Protein AF-A0A0H3J126-F1 (afdb_monomer_lite)

Organism: NCBI:txid1262449

Radius of gyration: 30.72 Å; chains: 1; bounding box: 81×47×67 Å

InterPro domains:
  IPR012902 Prokaryotic N-terminal methylation site [PF07963] (6-28)
  IPR012902 Prokaryotic N-terminal methylation site [TIGR02532] (7-28)
  IPR045584 Pilin-like [SSF54523] (10-115)

Secondary structure (DSSP, 8-state):
--------PPPHHHHHHHHHHHHHHHHHHHHHHHHHHHHHHHHHHHHHHHHHHHHHHHHHHH-TT---S-TTEEEEEEEEEEE-TTSTT-EEEEEEEEEEETTTTEEEEEEEE-S----

Structure (mmCIF, N/CA/C/O backbone):
data_AF-A0A0H3J126-F1
#
_entry.id   AF-A0A0H3J126-F1
#
loop_
_atom_site.group_PDB
_atom_site.id
_atom_site.type_symbol
_atom_site.label_atom_id
_atom_site.label_alt_id
_atom_site.label_comp_id
_atom_site.label_asym_id
_atom_site.label_entity_id
_atom_site.label_seq_id
_atom_site.pdbx_PDB_ins_code
_atom_site.Cartn_x
_atom_site.Cartn_y
_atom_site.Cartn_z
_atom_site.occupancy
_atom_site.B_iso_or_equiv
_atom_site.auth_seq_id
_atom_site.auth_comp_id
_atom_site.auth_asym_id
_atom_site.auth_atom_id
_atom_site.pdbx_PDB_model_num
ATOM 1 N N . MET A 1 1 ? -51.054 -33.118 32.750 1.00 44.25 1 MET A N 1
ATOM 2 C CA . MET A 1 1 ? -49.961 -32.748 33.675 1.00 44.25 1 MET A CA 1
ATOM 3 C C . MET A 1 1 ? -49.438 -31.394 33.207 1.00 44.25 1 MET A C 1
ATOM 5 O O . MET A 1 1 ? -48.702 -31.343 32.235 1.00 44.25 1 MET A O 1
ATOM 9 N N . ASN A 1 2 ? -49.947 -30.294 33.771 1.00 44.44 2 ASN A N 1
ATOM 10 C CA . ASN A 1 2 ? -49.657 -28.941 33.279 1.00 44.44 2 ASN A CA 1
ATOM 11 C C . ASN A 1 2 ? -48.463 -28.356 34.038 1.00 44.44 2 ASN A C 1
ATOM 13 O O . ASN A 1 2 ? -48.594 -27.983 35.203 1.00 44.44 2 ASN A O 1
ATOM 17 N N . PHE A 1 3 ? -47.310 -28.275 33.371 1.00 58.66 3 PHE A N 1
ATOM 18 C CA . PHE A 1 3 ? -46.144 -27.533 33.846 1.00 58.66 3 PHE A CA 1
ATOM 19 C C . PHE A 1 3 ? -46.444 -26.030 33.765 1.00 58.66 3 PHE A C 1
ATOM 21 O O . PHE A 1 3 ? -46.313 -25.409 32.712 1.00 58.66 3 PHE A O 1
ATOM 28 N N . HIS A 1 4 ? -46.860 -25.435 34.882 1.00 53.72 4 HIS A N 1
ATOM 29 C CA . HIS A 1 4 ? -46.861 -23.983 35.022 1.00 53.72 4 HIS A CA 1
ATOM 30 C C . HIS A 1 4 ? -45.413 -23.520 35.207 1.00 53.72 4 HIS A C 1
ATOM 32 O O . HIS A 1 4 ? -44.869 -23.530 36.308 1.00 53.72 4 HIS A O 1
ATOM 38 N N . LEU A 1 5 ? -44.769 -23.145 34.103 1.00 59.75 5 LEU A N 1
ATOM 39 C CA . LEU A 1 5 ? -43.510 -22.412 34.134 1.00 59.75 5 LEU A CA 1
ATOM 40 C C . LEU A 1 5 ? -43.793 -21.035 34.748 1.00 59.75 5 LEU A C 1
ATOM 42 O O . LEU A 1 5 ? -44.475 -20.210 34.140 1.00 59.75 5 LEU A O 1
ATOM 46 N N . ASN A 1 6 ? -43.300 -20.801 35.965 1.00 58.38 6 ASN A N 1
ATOM 47 C CA . ASN A 1 6 ? -43.328 -19.497 36.624 1.00 58.38 6 ASN A CA 1
ATOM 48 C C . ASN A 1 6 ? -42.662 -18.449 35.721 1.00 58.38 6 ASN A C 1
ATOM 50 O O . ASN A 1 6 ? -41.437 -18.343 35.681 1.00 58.38 6 ASN A O 1
ATOM 54 N N . LYS A 1 7 ? -43.461 -17.650 35.008 1.00 63.72 7 LYS A N 1
ATOM 55 C CA . LYS A 1 7 ? -42.976 -16.484 34.264 1.00 63.72 7 LYS A CA 1
ATOM 56 C C . LYS A 1 7 ? -42.719 -15.339 35.246 1.00 63.72 7 LYS A C 1
ATOM 58 O O . LYS A 1 7 ? -43.510 -14.406 35.335 1.00 63.72 7 LYS A O 1
ATOM 63 N N . LYS A 1 8 ? -41.641 -15.426 36.029 1.00 72.94 8 LYS A N 1
ATOM 64 C CA . LYS A 1 8 ? -41.135 -14.264 36.769 1.00 72.94 8 LYS A CA 1
ATOM 65 C C . LYS A 1 8 ? -40.520 -13.307 35.749 1.00 72.94 8 LYS A C 1
ATOM 67 O O . LYS A 1 8 ? -39.580 -13.675 35.052 1.00 72.94 8 LYS A O 1
ATOM 72 N N . GLY A 1 9 ? -41.119 -12.127 35.601 1.00 75.50 9 GLY A N 1
ATOM 73 C CA . GLY A 1 9 ? -40.537 -11.044 34.811 1.00 75.50 9 GLY A CA 1
ATOM 74 C C . GLY A 1 9 ? -39.230 -10.553 35.435 1.00 75.50 9 GLY A C 1
ATOM 75 O O .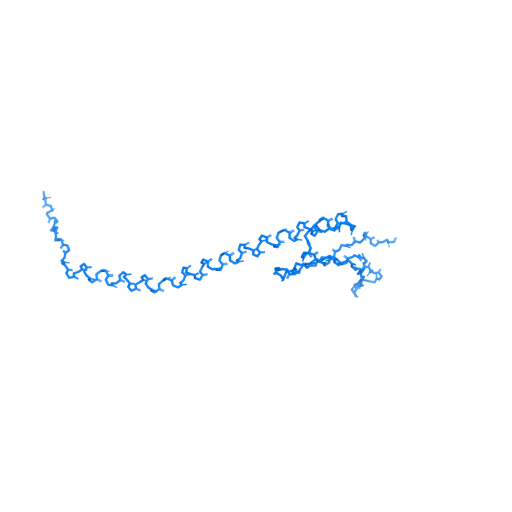 GLY A 1 9 ? -38.983 -10.789 36.618 1.00 75.50 9 GLY A O 1
ATOM 76 N N . PHE A 1 10 ? -38.407 -9.873 34.637 1.00 80.69 10 PHE A N 1
ATOM 77 C CA . PHE A 1 10 ? -37.189 -9.236 35.133 1.00 80.69 10 PHE A CA 1
ATOM 78 C C . PHE A 1 10 ? -37.525 -8.145 36.144 1.00 80.69 10 PHE A C 1
ATOM 80 O O . PHE A 1 10 ? -38.433 -7.336 35.936 1.00 80.69 10 PHE A O 1
ATOM 87 N N . THR A 1 11 ? -36.773 -8.114 37.236 1.00 91.69 11 THR A N 1
ATOM 88 C CA . THR A 1 11 ? -36.847 -7.019 38.196 1.00 91.69 11 THR A CA 1
ATOM 89 C C . THR A 1 11 ? -36.121 -5.792 37.643 1.00 91.69 11 THR A C 1
ATOM 91 O O . THR A 1 11 ? -35.160 -5.899 36.879 1.00 91.69 11 THR A O 1
ATOM 94 N N . LEU A 1 12 ? -36.556 -4.599 38.053 1.00 90.31 12 LEU A N 1
ATOM 95 C CA . LEU A 1 12 ? -35.953 -3.337 37.610 1.00 90.31 12 LEU A CA 1
ATOM 96 C C . LEU A 1 12 ? -34.446 -3.269 37.928 1.00 90.31 12 LEU A C 1
ATOM 98 O O . LEU A 1 12 ? -33.663 -2.746 37.139 1.00 90.31 12 LEU A O 1
ATOM 102 N N . VAL A 1 13 ? -34.029 -3.865 39.049 1.00 93.00 13 VAL A N 1
ATOM 103 C CA . VAL A 1 13 ? -32.620 -3.940 39.465 1.00 93.00 13 VAL A CA 1
ATOM 104 C C . VAL A 1 13 ? -3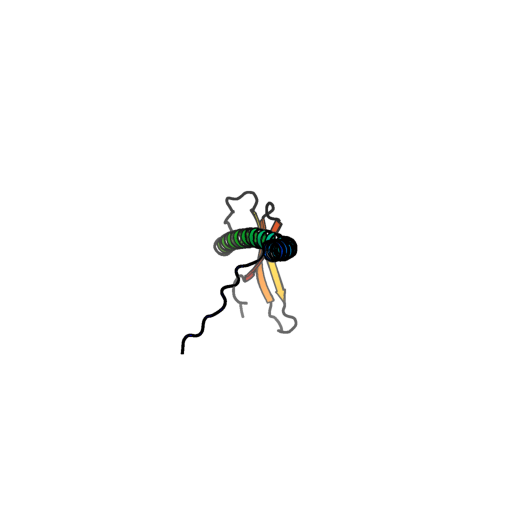1.797 -4.829 38.530 1.00 93.00 13 VAL A C 1
ATOM 106 O O . VAL A 1 13 ? -30.713 -4.425 38.112 1.00 93.00 13 VAL A O 1
ATOM 109 N N . GLU A 1 14 ? -32.304 -6.005 38.150 1.00 91.38 14 GLU A N 1
ATOM 110 C CA . GLU A 1 14 ? -31.620 -6.890 37.193 1.00 91.38 14 GLU A CA 1
ATOM 111 C C . GLU A 1 14 ? -31.453 -6.221 35.826 1.00 91.38 14 GLU A C 1
ATO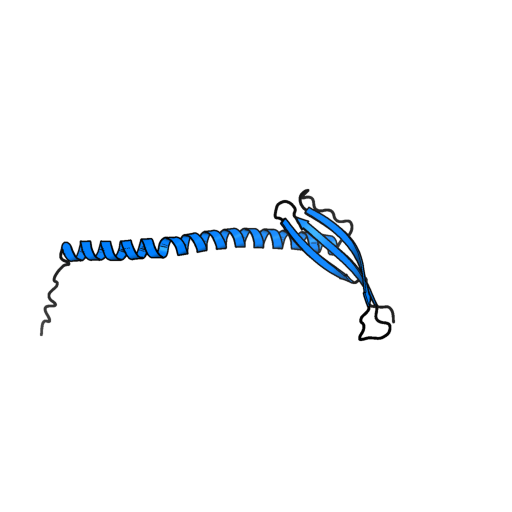M 113 O O . GLU A 1 14 ? -30.427 -6.390 35.171 1.00 91.38 14 GLU A O 1
ATOM 118 N N . GLN A 1 15 ? -32.432 -5.418 35.409 1.00 94.69 15 GLN A N 1
ATOM 119 C CA . GLN A 1 15 ? -32.384 -4.718 34.131 1.00 94.69 15 GLN A CA 1
ATOM 120 C C . GLN A 1 15 ? -31.318 -3.613 34.124 1.00 94.69 15 GLN A C 1
ATOM 122 O O . GLN A 1 15 ? -30.554 -3.499 33.165 1.00 94.69 15 GLN A O 1
ATOM 127 N N . ILE A 1 16 ? -31.199 -2.853 35.217 1.00 95.50 16 ILE A N 1
ATOM 128 C CA . ILE A 1 16 ? -30.129 -1.857 35.386 1.00 95.50 16 ILE A CA 1
ATOM 129 C C . ILE A 1 16 ? -28.758 -2.544 35.418 1.00 95.50 16 ILE A C 1
ATOM 131 O O . ILE A 1 16 ? -27.829 -2.088 34.748 1.00 95.50 16 ILE A O 1
ATOM 135 N N . ALA A 1 17 ? -28.635 -3.662 36.138 1.00 95.25 17 ALA A N 1
ATOM 136 C CA . ALA A 1 17 ? -27.396 -4.435 36.191 1.00 95.25 17 ALA A CA 1
ATOM 137 C C . ALA A 1 17 ? -26.993 -4.969 34.804 1.00 95.25 17 ALA A C 1
ATOM 139 O O . ALA A 1 17 ? -25.830 -4.860 34.417 1.00 95.25 17 ALA A O 1
ATOM 140 N N . ALA A 1 18 ? -27.946 -5.474 34.017 1.00 96.06 18 ALA A N 1
ATOM 141 C CA . ALA A 1 18 ? -27.694 -5.939 32.655 1.00 96.06 18 ALA A CA 1
ATOM 142 C C . ALA A 1 18 ? -27.208 -4.808 31.732 1.00 96.06 18 ALA A C 1
ATOM 144 O O . ALA A 1 18 ? -26.228 -4.989 31.009 1.00 96.06 18 ALA A O 1
ATOM 145 N N . ILE A 1 19 ? -27.835 -3.626 31.788 1.00 96.06 19 ILE A N 1
ATOM 146 C CA . ILE A 1 19 ? -27.416 -2.456 30.996 1.00 96.06 19 ILE A CA 1
ATOM 147 C C . ILE A 1 19 ? -25.995 -2.022 31.376 1.00 96.06 19 ILE A C 1
ATOM 149 O O . ILE A 1 19 ? -25.197 -1.711 30.492 1.00 96.06 19 ILE A O 1
ATOM 153 N N . ALA A 1 20 ? -25.659 -2.042 32.669 1.00 97.31 20 ALA A N 1
ATOM 154 C CA . ALA A 1 20 ? -24.323 -1.701 33.149 1.00 97.31 20 ALA A CA 1
ATOM 155 C C . ALA A 1 20 ? -23.251 -2.682 32.645 1.00 97.31 20 ALA A C 1
ATOM 157 O O . ALA A 1 20 ? -22.177 -2.264 32.223 1.00 97.31 20 ALA A O 1
ATOM 158 N N . ILE A 1 21 ? -23.539 -3.986 32.635 1.00 97.19 21 ILE A N 1
ATOM 159 C CA . ILE A 1 21 ? -22.595 -4.984 32.114 1.00 97.19 21 ILE A CA 1
ATOM 160 C C . ILE A 1 21 ? -22.408 -4.804 30.601 1.00 97.19 21 ILE A C 1
ATOM 162 O O . ILE A 1 21 ? -21.276 -4.796 30.118 1.00 97.19 21 ILE A O 1
ATOM 166 N N . ILE A 1 22 ? -23.496 -4.601 29.851 1.00 96.88 22 ILE A N 1
ATOM 167 C CA . ILE A 1 22 ? -23.434 -4.392 28.397 1.00 96.88 22 ILE A CA 1
ATOM 168 C C . ILE A 1 22 ? -22.632 -3.131 28.057 1.00 96.88 22 ILE A C 1
ATOM 170 O O . ILE A 1 22 ? -21.811 -3.163 27.141 1.00 96.88 22 ILE A O 1
ATOM 174 N N . SER A 1 23 ? -22.820 -2.032 28.791 1.00 97.25 23 SER A N 1
ATOM 175 C CA . SER A 1 23 ? -22.105 -0.782 28.516 1.00 97.25 23 SER A CA 1
ATOM 176 C C . SER A 1 23 ? -20.599 -0.912 28.750 1.00 97.25 23 SER A C 1
ATOM 178 O O . SER A 1 23 ? -19.818 -0.456 27.915 1.00 97.25 23 SER A O 1
ATOM 180 N N . ILE A 1 24 ? -20.179 -1.605 29.814 1.00 96.69 24 ILE A N 1
ATOM 181 C CA . ILE A 1 24 ? -18.761 -1.888 30.086 1.00 96.69 24 ILE A CA 1
ATOM 182 C C . ILE A 1 24 ? -18.145 -2.694 28.937 1.00 96.69 24 ILE A C 1
ATOM 184 O O . ILE A 1 24 ? -17.068 -2.351 28.447 1.00 96.69 24 ILE A O 1
ATOM 188 N N . VAL A 1 25 ? -18.847 -3.729 28.469 1.00 97.44 25 VAL A N 1
ATOM 189 C CA . VAL A 1 25 ? -18.400 -4.554 27.340 1.00 97.44 25 VAL A CA 1
ATOM 190 C C . VAL A 1 25 ? -18.265 -3.705 26.071 1.00 97.44 25 VAL A C 1
ATOM 192 O O . VAL A 1 25 ? -17.226 -3.746 25.415 1.00 97.44 25 VAL A O 1
ATOM 195 N N . LEU A 1 26 ? -19.256 -2.875 25.740 1.00 96.75 26 LEU A N 1
ATOM 196 C CA . LEU A 1 26 ? -19.209 -2.022 24.547 1.00 96.75 26 LEU A CA 1
ATOM 197 C C . LEU A 1 26 ? -18.030 -1.042 24.569 1.00 96.75 26 LEU A C 1
ATOM 199 O O . LEU A 1 26 ? -17.319 -0.905 23.569 1.00 96.75 26 LEU A O 1
ATOM 203 N N . VAL A 1 27 ? -17.781 -0.394 25.708 1.00 96.56 27 VAL A N 1
ATOM 204 C CA . VAL A 1 27 ? -16.650 0.534 25.854 1.00 96.56 27 VAL A CA 1
ATOM 205 C C . VAL A 1 27 ? -15.319 -0.206 25.702 1.00 96.56 27 VAL A C 1
ATOM 207 O O . VAL A 1 27 ? -14.421 0.298 25.028 1.00 96.56 27 VAL A O 1
ATOM 210 N N . ALA A 1 28 ? -15.208 -1.426 26.236 1.00 96.38 28 ALA A N 1
ATOM 211 C CA . ALA A 1 28 ? -13.998 -2.237 26.118 1.00 96.38 28 ALA A CA 1
ATOM 212 C C . ALA A 1 28 ? -13.677 -2.634 24.663 1.00 96.38 28 ALA A C 1
ATOM 214 O O . ALA A 1 28 ? -12.508 -2.653 24.279 1.00 96.38 28 ALA A O 1
ATOM 215 N N . PHE A 1 29 ? -14.692 -2.911 23.835 1.00 95.62 29 PHE A N 1
ATOM 216 C CA . PHE A 1 29 ? -14.492 -3.361 22.449 1.00 95.62 29 PHE A CA 1
ATOM 217 C C . PHE A 1 29 ? -14.469 -2.237 21.403 1.00 95.62 29 PHE A C 1
ATOM 219 O O . PHE A 1 29 ? -13.918 -2.426 20.319 1.00 95.62 29 PHE A O 1
ATOM 226 N N . THR A 1 30 ? -14.991 -1.048 21.710 1.00 95.88 30 THR A N 1
ATOM 227 C CA . THR A 1 30 ? -14.957 0.122 20.809 1.00 95.88 30 THR A CA 1
ATOM 228 C C . THR A 1 30 ? -13.582 0.400 20.167 1.00 95.88 30 THR A C 1
ATOM 230 O O . THR A 1 30 ? -13.527 0.531 18.939 1.00 95.88 30 THR A O 1
ATOM 233 N N . PRO A 1 31 ? -12.452 0.463 20.907 1.00 95.19 31 PRO A N 1
ATOM 234 C CA . PRO A 1 31 ? -11.154 0.777 20.300 1.00 95.19 31 PRO A CA 1
ATOM 235 C C . PRO A 1 31 ? -10.698 -0.265 19.266 1.00 95.19 31 PRO A C 1
ATOM 237 O O . PRO A 1 31 ? -10.012 0.087 18.303 1.00 95.19 31 PRO A O 1
ATOM 240 N N . MET A 1 32 ? -11.115 -1.527 19.412 1.00 94.44 32 MET A N 1
ATOM 241 C CA . MET A 1 32 ? -10.811 -2.590 18.451 1.00 94.44 32 MET A CA 1
ATOM 242 C C . MET A 1 32 ? -11.471 -2.318 17.094 1.00 94.44 32 MET A C 1
ATOM 244 O O . MET A 1 32 ? -10.805 -2.406 16.062 1.00 94.44 32 MET A O 1
ATOM 248 N N . PHE A 1 33 ? -12.744 -1.915 17.087 1.00 93.06 33 PHE A N 1
ATOM 249 C CA . PHE A 1 33 ? -13.465 -1.576 15.855 1.00 93.06 33 PHE A CA 1
ATOM 250 C C . PHE A 1 33 ? -12.894 -0.333 15.168 1.00 93.06 33 PHE A C 1
ATOM 252 O O . PHE A 1 33 ? -12.730 -0.325 13.948 1.00 93.06 33 PHE A O 1
ATOM 259 N N . VAL A 1 34 ? -12.522 0.694 15.940 1.00 93.56 34 VAL A N 1
ATOM 260 C CA . VAL A 1 34 ? -11.889 1.908 15.396 1.00 93.56 34 VAL A CA 1
ATOM 261 C C . VAL A 1 34 ? -10.545 1.578 14.741 1.00 93.56 34 VAL A C 1
ATOM 263 O O . VAL A 1 34 ? -10.276 2.019 13.622 1.00 93.56 34 VAL A O 1
ATOM 266 N N . SER A 1 35 ? -9.715 0.768 15.405 1.00 91.12 35 SER A N 1
ATOM 267 C CA . SER A 1 35 ? -8.433 0.310 14.857 1.00 91.12 35 SER A CA 1
ATOM 268 C C . SER A 1 35 ? -8.627 -0.494 13.570 1.00 91.12 35 SER A C 1
ATOM 270 O O . SER A 1 35 ? -7.972 -0.228 12.561 1.00 91.12 35 SER A O 1
ATOM 272 N N . TYR A 1 36 ? -9.586 -1.424 13.563 1.00 91.81 36 TYR A N 1
ATOM 273 C CA . TYR A 1 36 ? -9.910 -2.231 12.390 1.00 91.81 36 TYR A CA 1
ATOM 274 C C . TYR A 1 36 ? -10.346 -1.378 11.192 1.00 91.81 36 TYR A C 1
ATOM 276 O O . TYR A 1 36 ? -9.830 -1.562 10.086 1.00 91.81 36 TYR A O 1
ATOM 284 N N . TYR A 1 37 ? -11.245 -0.413 11.405 1.00 89.62 37 TYR A N 1
ATOM 285 C CA . TYR A 1 37 ? -11.719 0.473 10.342 1.00 89.62 37 TYR A CA 1
ATOM 286 C C . TYR A 1 37 ? -10.582 1.324 9.771 1.00 89.62 37 TYR A C 1
ATOM 288 O O . TYR A 1 37 ? -10.394 1.381 8.555 1.00 89.62 37 TYR A O 1
ATOM 296 N N . LYS A 1 38 ? -9.765 1.925 10.647 1.00 88.06 38 LYS A N 1
ATOM 297 C CA . LYS A 1 38 ? -8.611 2.733 10.240 1.00 88.06 38 LYS A CA 1
ATOM 298 C C . LYS A 1 38 ? -7.620 1.915 9.411 1.00 88.06 38 LYS A C 1
ATOM 300 O O . LYS A 1 38 ? -7.198 2.365 8.350 1.00 88.06 38 LYS A O 1
ATOM 305 N N . ASN A 1 39 ? -7.277 0.713 9.865 1.00 83.50 39 ASN A N 1
ATOM 306 C CA . ASN A 1 39 ? -6.321 -0.145 9.168 1.00 83.50 39 ASN A CA 1
ATOM 307 C C . ASN A 1 39 ? -6.867 -0.626 7.821 1.00 83.50 39 ASN A C 1
ATOM 309 O O . ASN A 1 39 ? -6.144 -0.606 6.831 1.00 83.50 39 ASN A O 1
ATOM 313 N N . THR A 1 40 ? -8.145 -1.000 7.758 1.00 83.44 40 THR A N 1
ATOM 314 C CA . THR A 1 40 ? -8.779 -1.449 6.511 1.00 83.44 40 THR A CA 1
ATOM 315 C C . THR A 1 40 ? -8.830 -0.328 5.480 1.00 83.44 40 THR A C 1
ATOM 317 O O . THR A 1 40 ? -8.464 -0.545 4.328 1.00 83.44 40 THR A O 1
ATOM 320 N N . HIS A 1 41 ? -9.209 0.884 5.891 1.00 84.44 41 HIS A N 1
ATOM 321 C CA . HIS A 1 41 ? -9.256 2.029 4.987 1.00 84.44 41 HIS A CA 1
ATOM 322 C C . HIS A 1 41 ? -7.862 2.391 4.450 1.00 84.44 41 HIS A C 1
ATOM 324 O O . HIS A 1 41 ? -7.681 2.517 3.243 1.00 84.44 41 HIS A O 1
ATOM 330 N N . LEU A 1 42 ? -6.853 2.461 5.327 1.00 78.44 42 LEU A N 1
ATOM 331 C CA . LEU A 1 42 ? -5.470 2.744 4.925 1.00 78.44 42 LEU A CA 1
ATOM 332 C C . LEU A 1 42 ? -4.894 1.662 3.999 1.00 78.44 42 LEU A C 1
ATOM 334 O O . LEU A 1 42 ? -4.186 1.978 3.041 1.00 78.44 42 LEU A O 1
ATOM 338 N N . ASN A 1 43 ? -5.199 0.391 4.262 1.00 79.19 43 ASN A N 1
ATOM 339 C CA . ASN A 1 43 ? -4.744 -0.722 3.432 1.00 79.19 43 ASN A CA 1
ATOM 340 C C . ASN A 1 43 ? -5.449 -0.753 2.073 1.00 79.19 43 ASN A C 1
ATOM 342 O O . ASN A 1 43 ? -4.808 -1.087 1.078 1.00 79.19 43 ASN A O 1
ATOM 346 N N . GLY A 1 44 ? -6.729 -0.375 2.018 1.00 83.00 44 GLY A N 1
ATOM 347 C CA . GLY A 1 44 ? -7.473 -0.225 0.768 1.00 83.00 44 GLY A CA 1
ATOM 348 C C . GLY A 1 44 ? -6.791 0.774 -0.161 1.00 83.00 44 GLY A C 1
ATOM 349 O O . GLY A 1 44 ? -6.398 0.406 -1.264 1.00 83.00 44 GLY A O 1
ATOM 350 N N . THR A 1 45 ? -6.532 1.991 0.325 1.00 83.75 45 THR A N 1
ATOM 351 C CA . THR A 1 45 ? -5.858 3.039 -0.459 1.00 83.75 45 THR A CA 1
ATOM 352 C C . THR A 1 45 ? -4.466 2.611 -0.922 1.00 83.75 45 THR A C 1
ATOM 354 O O . THR A 1 45 ? -4.128 2.765 -2.090 1.00 83.75 45 THR A O 1
ATOM 357 N N . ARG A 1 46 ? -3.660 1.996 -0.044 1.00 85.00 46 ARG A N 1
ATOM 358 C CA . ARG A 1 46 ? -2.333 1.477 -0.427 1.00 85.00 46 ARG A CA 1
ATOM 359 C C . ARG A 1 46 ? -2.412 0.413 -1.516 1.00 85.00 46 ARG A C 1
ATOM 361 O O . ARG A 1 46 ? -1.561 0.389 -2.401 1.00 85.00 46 ARG A O 1
ATOM 368 N N . THR A 1 47 ? -3.411 -0.460 -1.438 1.00 89.38 47 THR A N 1
ATOM 369 C CA . THR A 1 47 ? -3.615 -1.535 -2.410 1.00 89.38 47 THR A CA 1
ATOM 370 C C . THR A 1 47 ? -3.976 -0.953 -3.770 1.00 89.38 47 THR A C 1
ATOM 372 O O . THR A 1 47 ? -3.302 -1.276 -4.743 1.00 89.38 47 THR A O 1
ATOM 375 N N . THR A 1 48 ? -4.950 -0.040 -3.828 1.00 89.38 48 THR A N 1
ATOM 376 C CA . THR A 1 48 ? -5.348 0.648 -5.065 1.00 89.38 48 THR A CA 1
ATOM 377 C C . THR A 1 48 ? -4.170 1.377 -5.703 1.00 89.38 48 THR A C 1
ATOM 379 O O . THR A 1 48 ? -3.834 1.091 -6.847 1.00 89.38 48 THR A O 1
ATOM 382 N N . ASN A 1 49 ? -3.452 2.202 -4.937 1.00 88.44 49 ASN A N 1
ATOM 383 C CA . ASN A 1 49 ? -2.311 2.957 -5.461 1.00 88.44 49 ASN A CA 1
ATOM 384 C C . ASN A 1 49 ? -1.188 2.031 -5.960 1.00 88.44 49 ASN A C 1
ATOM 386 O O . ASN A 1 49 ? -0.529 2.317 -6.952 1.00 88.44 49 ASN A O 1
ATOM 390 N N . THR A 1 50 ? -0.972 0.888 -5.296 1.00 90.44 50 THR A N 1
ATOM 391 C CA . THR A 1 50 ? 0.011 -0.109 -5.752 1.00 90.44 50 THR A CA 1
ATOM 392 C C . THR A 1 50 ? -0.431 -0.790 -7.048 1.00 90.44 50 THR A C 1
ATOM 394 O O . THR A 1 50 ? 0.415 -1.099 -7.884 1.00 90.44 50 THR A O 1
ATOM 397 N N . PHE A 1 51 ? -1.730 -1.051 -7.224 1.00 92.31 51 PHE A N 1
ATOM 398 C CA . PHE A 1 51 ? -2.268 -1.621 -8.460 1.00 92.31 51 PHE A CA 1
ATOM 399 C C . PHE A 1 51 ? -2.167 -0.644 -9.629 1.00 92.31 51 PHE A C 1
ATOM 401 O O . PHE A 1 51 ? -1.678 -1.034 -10.683 1.00 92.31 51 PHE A O 1
ATOM 408 N N . GLU A 1 52 ? -2.539 0.617 -9.424 1.00 90.94 52 GLU A N 1
ATOM 409 C CA . GLU A 1 52 ? -2.394 1.668 -10.437 1.00 90.94 52 GLU A CA 1
ATOM 410 C C . GLU A 1 52 ? -0.923 1.836 -10.840 1.00 90.94 52 GLU A C 1
ATOM 412 O O . GLU A 1 52 ? -0.588 1.814 -12.021 1.00 90.94 52 GLU A O 1
ATOM 417 N N . LEU A 1 53 ? -0.006 1.881 -9.867 1.00 91.94 53 LEU A N 1
ATOM 418 C CA . LEU A 1 53 ? 1.425 2.004 -10.150 1.00 91.94 53 LEU A CA 1
ATOM 419 C C . LEU A 1 53 ? 1.997 0.782 -10.889 1.00 91.94 53 LEU A C 1
ATOM 421 O O . LEU A 1 53 ? 2.940 0.913 -11.670 1.00 91.94 53 LEU A O 1
ATOM 425 N N . LYS A 1 54 ? 1.438 -0.411 -10.655 1.00 92.12 54 LYS A N 1
ATOM 426 C CA . LYS A 1 54 ? 1.775 -1.619 -11.420 1.00 92.12 54 LYS A CA 1
ATOM 427 C C . LYS A 1 54 ? 1.266 -1.552 -12.852 1.00 92.12 54 LYS A C 1
ATOM 429 O O . LYS A 1 54 ? 2.002 -1.932 -13.751 1.00 92.12 54 LYS A O 1
ATOM 434 N N . GLU A 1 55 ? 0.055 -1.057 -13.070 1.00 92.81 55 GLU A N 1
ATOM 435 C CA . GLU A 1 55 ? -0.470 -0.870 -14.422 1.00 92.81 55 GLU A CA 1
ATOM 436 C C . GLU A 1 55 ? 0.416 0.098 -15.222 1.00 92.81 55 GLU A C 1
ATOM 438 O O . GLU A 1 55 ? 0.781 -0.177 -16.365 1.00 92.81 55 GLU A O 1
ATOM 443 N N . GLU A 1 56 ? 0.847 1.193 -14.593 1.00 92.19 56 GLU A N 1
ATOM 444 C CA . GLU A 1 56 ? 1.810 2.125 -15.185 1.00 92.19 56 GLU A CA 1
ATOM 445 C C . GLU A 1 56 ? 3.166 1.457 -15.459 1.00 92.19 56 GLU A C 1
ATOM 447 O O . GLU A 1 56 ? 3.768 1.682 -16.509 1.00 92.19 56 GLU A O 1
ATOM 452 N N . MET A 1 57 ? 3.629 0.579 -14.565 1.00 92.44 57 MET A N 1
ATOM 453 C CA . MET A 1 57 ? 4.830 -0.233 -14.790 1.00 92.44 57 MET A CA 1
ATOM 454 C C . MET A 1 57 ? 4.696 -1.127 -16.016 1.00 92.44 57 MET A C 1
ATOM 456 O O . MET A 1 57 ? 5.601 -1.149 -16.849 1.00 92.44 57 MET A O 1
ATOM 460 N N . ASP A 1 58 ? 3.575 -1.820 -16.167 1.00 92.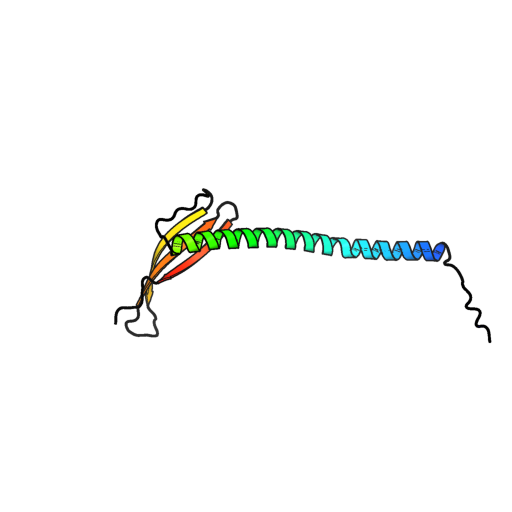44 58 ASP A N 1
ATOM 461 C CA . ASP A 1 58 ? 3.350 -2.713 -17.300 1.00 92.44 58 ASP A CA 1
ATOM 462 C C . ASP A 1 58 ? 3.329 -1.940 -18.627 1.00 92.44 58 ASP A C 1
ATOM 464 O O . ASP A 1 58 ? 3.899 -2.406 -19.618 1.00 92.44 58 ASP A O 1
ATOM 468 N N . LYS A 1 59 ? 2.778 -0.718 -18.639 1.00 92.75 59 LYS A N 1
ATOM 469 C CA . LYS A 1 59 ? 2.842 0.189 -19.799 1.00 92.75 59 LYS A CA 1
ATOM 470 C C . LYS A 1 59 ? 4.284 0.573 -20.146 1.00 92.75 59 LYS A C 1
ATOM 472 O O . LYS A 1 59 ? 4.650 0.518 -21.318 1.00 92.75 59 LYS A O 1
ATOM 477 N N . VAL A 1 60 ? 5.121 0.893 -19.152 1.00 91.12 60 VAL A N 1
ATOM 478 C CA . VAL A 1 60 ? 6.552 1.207 -19.362 1.00 91.12 60 VAL A CA 1
ATOM 479 C C . VAL A 1 60 ? 7.341 -0.014 -19.849 1.00 91.12 60 VAL A C 1
ATOM 481 O O . VAL A 1 60 ? 8.230 0.120 -20.689 1.00 91.12 60 VAL A O 1
ATOM 484 N N . ILE A 1 61 ? 7.033 -1.214 -19.347 1.00 89.19 61 ILE A N 1
ATOM 485 C CA . ILE A 1 61 ? 7.673 -2.457 -19.806 1.00 89.19 61 ILE A CA 1
ATOM 486 C C . ILE A 1 61 ? 7.359 -2.698 -21.288 1.00 89.19 61 ILE A C 1
ATOM 488 O O . ILE A 1 61 ? 8.264 -3.024 -22.057 1.00 89.19 61 ILE A O 1
ATOM 492 N N . GLN A 1 62 ? 6.092 -2.538 -21.685 1.00 90.00 62 GLN A N 1
ATOM 493 C CA . GLN A 1 62 ? 5.643 -2.752 -23.065 1.00 90.00 62 GLN A CA 1
ATOM 494 C C . GLN A 1 62 ? 6.156 -1.670 -24.021 1.00 90.00 62 GLN A C 1
ATOM 496 O O . GLN A 1 62 ? 6.536 -1.978 -25.149 1.00 90.00 62 GLN A O 1
ATOM 501 N N . ASN A 1 63 ? 6.183 -0.413 -23.575 1.00 90.38 63 ASN A N 1
ATOM 502 C CA . ASN A 1 63 ? 6.672 0.723 -24.343 1.00 90.38 63 ASN A CA 1
ATOM 503 C C . ASN A 1 63 ? 7.632 1.575 -23.485 1.00 90.38 63 ASN A C 1
ATOM 505 O O . ASN A 1 63 ? 7.175 2.392 -22.688 1.00 90.38 63 ASN A O 1
ATOM 509 N N . PRO A 1 64 ? 8.959 1.447 -23.666 1.00 84.50 64 PRO A N 1
ATOM 510 C CA . PRO A 1 64 ? 9.956 2.178 -22.871 1.00 84.50 64 PRO A CA 1
ATOM 511 C C . PRO A 1 64 ? 9.886 3.710 -23.005 1.00 84.50 64 PRO A C 1
ATOM 513 O O . PRO A 1 64 ? 10.333 4.446 -22.118 1.00 84.50 64 PRO A O 1
ATOM 516 N N . ASP A 1 65 ? 9.308 4.198 -24.102 1.00 87.75 65 ASP A N 1
ATOM 517 C CA . ASP A 1 65 ? 9.110 5.626 -24.353 1.00 87.75 65 ASP A CA 1
ATOM 518 C C . ASP A 1 65 ? 7.812 6.158 -23.733 1.00 87.75 65 ASP A C 1
ATOM 520 O O . ASP A 1 65 ? 7.583 7.368 -23.725 1.00 87.75 65 ASP A O 1
ATOM 524 N N . TYR A 1 66 ? 6.982 5.283 -23.155 1.00 89.94 66 TYR A N 1
ATOM 525 C CA . TYR A 1 66 ? 5.785 5.677 -22.425 1.00 89.94 66 TYR A CA 1
ATOM 526 C C . TYR A 1 66 ? 6.128 6.623 -21.269 1.00 89.94 66 TYR A C 1
ATOM 528 O O . TYR A 1 66 ? 7.106 6.439 -20.532 1.00 89.94 66 TYR A O 1
ATOM 536 N N . ARG A 1 67 ? 5.303 7.656 -21.107 1.00 87.88 67 ARG A N 1
ATOM 537 C CA . ARG A 1 67 ? 5.369 8.603 -19.996 1.00 87.88 67 ARG A CA 1
ATOM 538 C C . ARG A 1 67 ? 3.988 8.657 -19.345 1.00 87.88 67 ARG A C 1
ATOM 540 O O . ARG A 1 67 ? 3.023 8.906 -20.067 1.00 87.88 67 ARG A O 1
ATOM 547 N N . PRO A 1 68 ? 3.886 8.427 -18.026 1.00 87.81 68 PRO A N 1
ATOM 548 C CA . PRO A 1 68 ? 2.621 8.543 -17.315 1.00 87.81 68 PRO A CA 1
ATOM 549 C C . PRO A 1 68 ? 2.039 9.949 -17.474 1.00 87.81 68 PRO A C 1
ATOM 551 O O . PRO A 1 68 ? 2.773 10.936 -17.410 1.00 87.81 68 PRO A O 1
ATOM 554 N N . GLU A 1 69 ? 0.719 10.053 -17.619 1.00 86.19 69 GLU A N 1
ATOM 555 C CA . GLU A 1 69 ? 0.026 11.352 -17.627 1.00 86.19 69 GLU A CA 1
ATOM 556 C C . GLU A 1 69 ? 0.061 12.032 -16.247 1.00 86.19 69 GLU A C 1
ATOM 558 O O . GLU A 1 69 ? -0.016 13.256 -16.132 1.00 86.19 69 GLU A O 1
ATOM 563 N N . ASN A 1 70 ? 0.198 11.240 -15.181 1.00 84.94 70 ASN A N 1
ATOM 564 C CA . ASN A 1 70 ? 0.250 11.732 -13.813 1.00 84.94 70 ASN A CA 1
ATOM 565 C C . ASN A 1 70 ? 1.641 12.293 -13.481 1.00 84.94 70 ASN A C 1
ATOM 567 O O . ASN A 1 70 ? 2.612 11.547 -13.354 1.00 84.94 70 ASN A O 1
ATOM 571 N N . SER A 1 71 ? 1.716 13.605 -13.238 1.00 84.06 71 SER A N 1
ATOM 572 C CA . SER A 1 71 ? 2.956 14.319 -12.896 1.00 84.06 71 SER A CA 1
ATOM 573 C C . SER A 1 71 ? 3.627 13.857 -11.598 1.00 84.06 71 SER A C 1
ATOM 575 O O . SER A 1 71 ? 4.782 14.198 -11.354 1.00 84.06 71 SER A O 1
ATOM 577 N N . ASN A 1 72 ? 2.913 13.118 -10.745 1.00 89.12 72 ASN A N 1
ATOM 578 C CA . ASN A 1 72 ? 3.452 12.586 -9.491 1.00 89.12 72 ASN A CA 1
ATOM 579 C C . ASN A 1 72 ? 4.188 11.253 -9.683 1.00 89.12 72 ASN A C 1
ATOM 581 O O . ASN A 1 72 ? 4.870 10.796 -8.766 1.00 89.12 72 ASN A O 1
ATOM 585 N N . ILE A 1 73 ? 4.065 10.636 -10.862 1.00 89.31 73 ILE A N 1
ATOM 586 C CA . ILE A 1 73 ? 4.715 9.372 -11.189 1.00 89.31 73 ILE A CA 1
ATOM 587 C C . ILE A 1 73 ? 6.005 9.665 -11.953 1.00 89.31 73 ILE A C 1
ATOM 589 O O . ILE A 1 73 ? 5.996 10.201 -13.059 1.00 89.31 73 ILE A O 1
ATOM 593 N N . ASN A 1 74 ? 7.133 9.284 -11.365 1.00 91.19 74 ASN A N 1
ATOM 594 C CA . ASN A 1 74 ? 8.447 9.380 -11.983 1.00 91.19 74 ASN A CA 1
ATOM 595 C C . ASN A 1 74 ? 8.913 7.995 -12.436 1.00 91.19 74 ASN A C 1
ATOM 597 O O . ASN A 1 74 ? 8.908 7.051 -11.647 1.00 91.19 74 ASN A O 1
ATOM 601 N N . VAL A 1 75 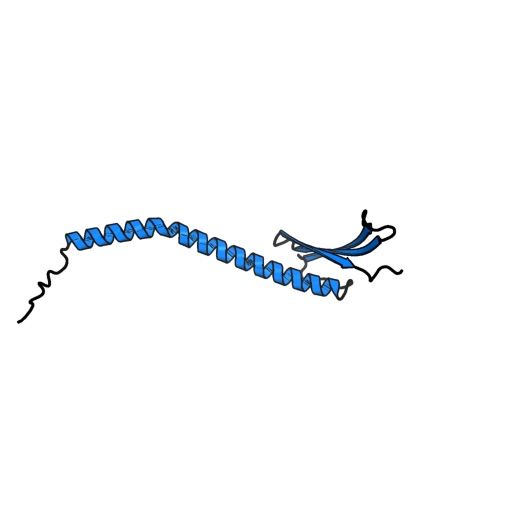? 9.342 7.891 -13.693 1.00 91.69 75 VAL A N 1
ATOM 602 C CA . VAL A 1 75 ? 9.853 6.661 -14.302 1.00 91.69 75 VAL A CA 1
ATOM 603 C C . VAL A 1 75 ? 11.348 6.818 -14.551 1.00 91.69 75 VAL A C 1
ATOM 605 O O . VAL A 1 75 ? 11.780 7.705 -15.284 1.00 91.69 75 VAL A O 1
ATOM 608 N N . ASN A 1 76 ? 12.141 5.917 -13.982 1.00 92.12 76 ASN A N 1
ATOM 609 C CA . ASN A 1 76 ? 13.574 5.820 -14.213 1.00 92.12 76 ASN A CA 1
ATOM 610 C C . ASN A 1 76 ? 13.910 4.451 -14.807 1.00 92.12 76 ASN A C 1
ATOM 612 O O . ASN A 1 76 ? 13.654 3.416 -14.189 1.00 92.12 76 ASN A O 1
ATOM 616 N N . ILE A 1 77 ? 14.500 4.457 -15.998 1.00 91.62 77 ILE A N 1
ATOM 617 C CA . ILE A 1 77 ? 14.962 3.260 -16.694 1.00 91.62 77 ILE A CA 1
ATOM 618 C C . ILE A 1 77 ? 16.481 3.336 -16.756 1.00 91.62 77 ILE A C 1
ATOM 620 O O . ILE A 1 77 ? 17.033 4.269 -17.338 1.00 91.62 77 ILE A O 1
ATOM 624 N N . SER A 1 78 ? 17.162 2.354 -16.172 1.00 91.62 78 SER A N 1
ATOM 625 C CA . SER A 1 78 ? 18.620 2.265 -16.216 1.00 91.62 78 SER A CA 1
ATOM 626 C C . SER A 1 78 ? 19.083 0.893 -16.705 1.00 91.62 78 SER A C 1
ATOM 628 O O . SER A 1 78 ? 18.435 -0.115 -16.416 1.00 91.62 78 SER A O 1
ATOM 630 N N . PRO A 1 79 ? 20.194 0.816 -17.459 1.00 89.44 79 PRO A N 1
ATOM 631 C CA . PRO A 1 79 ? 20.775 -0.466 -17.834 1.00 89.44 79 PRO A CA 1
ATOM 632 C C . PRO A 1 79 ? 21.240 -1.215 -16.579 1.00 89.44 79 PRO A C 1
ATOM 634 O O . PRO A 1 79 ? 21.789 -0.622 -15.648 1.00 89.44 79 PRO A O 1
ATOM 637 N N . TYR A 1 80 ? 21.020 -2.526 -16.554 1.00 87.81 80 TYR A N 1
ATOM 638 C CA . TYR A 1 80 ? 21.437 -3.408 -15.472 1.00 87.81 80 TYR A CA 1
ATOM 639 C C . TYR A 1 80 ? 22.073 -4.669 -16.051 1.00 87.81 80 TYR A C 1
ATOM 641 O O . TYR A 1 80 ? 21.517 -5.307 -16.940 1.00 87.81 80 TYR A O 1
ATOM 649 N N . SER A 1 81 ? 23.247 -5.029 -15.543 1.00 84.81 81 SER A N 1
ATOM 650 C CA . SER A 1 81 ? 23.962 -6.240 -15.934 1.00 84.81 81 SER A CA 1
ATOM 651 C C . SER A 1 81 ? 24.611 -6.851 -14.705 1.00 84.81 81 SER A C 1
ATOM 653 O O . SER A 1 81 ? 25.136 -6.132 -13.851 1.00 84.81 81 SER A O 1
ATOM 655 N N . THR A 1 82 ? 24.545 -8.172 -14.593 1.00 82.62 82 THR A N 1
ATOM 656 C CA . THR A 1 82 ? 25.203 -8.913 -13.518 1.00 82.62 82 THR A CA 1
ATOM 657 C C . THR A 1 82 ? 25.654 -10.287 -14.009 1.00 82.62 82 THR A C 1
ATOM 659 O O . THR A 1 82 ? 25.184 -10.799 -15.030 1.00 82.62 82 THR A O 1
ATOM 662 N N . THR A 1 83 ? 26.609 -10.870 -13.292 1.00 80.44 83 THR A N 1
ATOM 663 C CA . THR A 1 83 ? 27.201 -12.176 -13.583 1.00 80.44 83 THR A CA 1
ATOM 664 C C . THR A 1 83 ? 26.834 -13.165 -12.484 1.00 80.44 83 THR A C 1
ATOM 666 O O . THR A 1 83 ? 26.806 -12.824 -11.300 1.00 80.44 83 THR A O 1
ATOM 669 N N . PHE A 1 84 ? 26.549 -14.414 -12.858 1.00 77.19 84 PHE A N 1
ATOM 670 C CA . PHE A 1 84 ? 26.392 -15.479 -11.871 1.00 77.19 84 PHE A CA 1
ATOM 671 C C . PHE A 1 84 ? 27.762 -16.052 -11.522 1.00 77.19 84 PHE A C 1
ATOM 673 O O . PHE A 1 84 ? 28.453 -16.600 -12.374 1.00 77.19 84 PHE A O 1
ATOM 680 N N . SER A 1 85 ? 28.143 -15.987 -10.249 1.00 77.69 85 SER A N 1
ATOM 681 C CA . SER A 1 85 ? 29.402 -16.568 -9.766 1.00 77.69 85 SER A CA 1
ATOM 682 C C . SER A 1 85 ? 29.454 -18.097 -9.887 1.00 77.69 85 SER A C 1
ATOM 684 O O . SER A 1 85 ? 30.538 -18.673 -9.876 1.00 77.69 85 SER A O 1
ATOM 686 N N . SER A 1 86 ? 28.300 -18.761 -10.012 1.00 80.94 86 SER A N 1
ATOM 687 C CA . SER A 1 86 ? 28.179 -20.224 -10.069 1.00 80.94 86 SER A CA 1
ATOM 688 C C . SER A 1 86 ? 28.127 -20.811 -11.484 1.00 80.94 86 SER A C 1
ATOM 690 O O . SER A 1 86 ? 28.157 -22.032 -11.615 1.00 80.94 86 SER A O 1
ATOM 692 N N . ILE A 1 87 ? 28.040 -19.985 -12.534 1.00 77.69 87 ILE A N 1
ATOM 693 C CA . ILE A 1 87 ? 27.978 -20.440 -13.930 1.00 77.69 87 ILE A CA 1
ATOM 694 C C . ILE A 1 87 ? 29.037 -19.664 -14.738 1.00 77.69 87 ILE A C 1
ATOM 696 O O . ILE A 1 87 ? 28.917 -18.448 -14.908 1.00 77.69 87 ILE A O 1
ATOM 700 N N . PRO A 1 88 ? 30.099 -20.333 -15.227 1.00 74.12 88 PRO A N 1
ATOM 701 C CA . PRO A 1 88 ? 31.128 -19.692 -16.038 1.00 74.12 88 PRO A CA 1
ATOM 702 C C . PRO A 1 88 ? 30.526 -19.057 -17.296 1.00 74.12 88 PRO A C 1
ATOM 704 O O . PRO A 1 88 ? 29.720 -19.685 -17.976 1.00 74.12 88 PRO A O 1
ATOM 707 N N . ASN A 1 89 ? 30.939 -17.826 -17.611 1.00 71.81 89 ASN A N 1
ATOM 708 C CA . ASN A 1 89 ? 30.525 -17.063 -18.798 1.00 71.81 89 ASN A CA 1
ATOM 709 C C . ASN A 1 89 ? 29.020 -16.762 -18.930 1.00 71.81 89 ASN A C 1
ATOM 711 O O . ASN A 1 89 ? 28.593 -16.316 -19.989 1.00 71.81 89 ASN A O 1
ATOM 715 N N . SER A 1 90 ? 28.214 -16.918 -17.875 1.00 73.38 90 SER A N 1
ATOM 716 C CA . SER A 1 90 ? 26.835 -16.421 -17.899 1.00 73.38 90 SER A CA 1
ATOM 717 C C . SER A 1 90 ? 26.763 -14.998 -17.345 1.00 73.38 90 SER A C 1
ATOM 719 O O . SER A 1 90 ? 26.862 -14.771 -16.130 1.00 73.38 90 SER A O 1
ATOM 721 N N . SER A 1 91 ? 26.568 -14.035 -18.234 1.00 78.56 91 SER A N 1
ATOM 722 C CA . SER A 1 91 ? 26.078 -12.704 -17.895 1.00 78.56 91 SER A CA 1
ATOM 723 C C . SER A 1 91 ? 24.637 -12.578 -18.369 1.00 78.56 91 SER A C 1
ATOM 725 O O . SER A 1 91 ? 24.239 -13.177 -19.369 1.00 78.56 91 SER A O 1
ATOM 727 N N . PHE A 1 92 ? 23.837 -11.810 -17.638 1.00 82.75 92 PHE A N 1
ATOM 728 C CA . PHE A 1 92 ? 22.555 -11.359 -18.155 1.00 82.75 92 PHE A CA 1
ATOM 729 C C . PHE A 1 92 ? 22.495 -9.842 -18.084 1.00 82.75 92 PHE A C 1
ATOM 731 O O . PHE A 1 92 ? 22.847 -9.230 -17.071 1.00 82.75 92 PHE A O 1
ATOM 738 N N . SER A 1 93 ? 22.063 -9.250 -19.190 1.00 87.56 93 SER A N 1
ATOM 739 C CA . SER A 1 93 ? 21.819 -7.825 -19.329 1.00 87.56 93 SER A CA 1
ATOM 740 C C . SER A 1 93 ? 20.332 -7.564 -19.483 1.00 87.56 93 SER A C 1
ATOM 742 O O . SER A 1 93 ? 19.552 -8.391 -19.963 1.00 87.56 93 SER A O 1
ATOM 744 N N . GLY A 1 94 ? 19.936 -6.392 -19.035 1.00 90.19 94 GLY A N 1
ATOM 745 C CA . GLY A 1 94 ? 18.579 -5.925 -19.147 1.00 90.19 94 GLY A CA 1
ATOM 746 C C . GLY A 1 94 ? 18.478 -4.487 -18.700 1.00 90.19 94 GLY A C 1
ATOM 747 O O . GLY A 1 94 ? 19.461 -3.748 -18.573 1.00 90.19 94 GLY A O 1
ATOM 748 N N . ARG A 1 95 ? 17.256 -4.110 -18.370 1.00 90.50 95 ARG A N 1
ATOM 749 C CA . ARG A 1 95 ? 16.914 -2.786 -17.879 1.00 90.50 95 ARG A CA 1
ATOM 750 C C . ARG A 1 95 ? 16.250 -2.921 -16.523 1.00 90.50 95 ARG A C 1
ATOM 752 O O . ARG A 1 95 ? 15.344 -3.729 -16.327 1.00 90.50 95 ARG A O 1
ATOM 759 N N . LYS A 1 96 ? 16.698 -2.116 -15.569 1.00 92.44 96 LYS A N 1
ATOM 760 C CA . LYS A 1 96 ? 15.990 -1.894 -14.317 1.00 92.44 96 LYS A CA 1
ATOM 761 C C . LYS A 1 96 ? 15.027 -0.738 -14.531 1.00 92.44 96 LYS A C 1
ATOM 763 O O . LYS A 1 96 ? 15.448 0.382 -14.809 1.00 92.44 96 LYS A O 1
ATOM 768 N N . ILE A 1 97 ? 13.743 -1.012 -14.369 1.00 92.31 97 ILE A N 1
ATOM 769 C CA . ILE A 1 97 ? 12.693 -0.001 -14.418 1.00 92.31 97 ILE A CA 1
ATOM 770 C C . ILE A 1 97 ? 12.284 0.283 -12.979 1.00 92.31 97 ILE A C 1
ATOM 772 O O . ILE A 1 97 ? 11.977 -0.632 -12.217 1.00 92.31 97 ILE A O 1
ATOM 776 N N . THR A 1 98 ? 12.340 1.548 -12.584 1.00 93.81 98 THR A N 1
ATOM 777 C CA . THR A 1 98 ? 11.924 2.031 -11.267 1.00 93.81 98 THR A CA 1
ATOM 778 C C . THR A 1 98 ? 10.858 3.089 -11.469 1.00 93.81 98 THR A C 1
ATOM 780 O O . THR A 1 98 ? 11.106 4.081 -12.146 1.00 93.81 98 THR A O 1
ATOM 783 N N . ILE A 1 99 ? 9.688 2.878 -10.879 1.00 93.50 99 ILE A N 1
ATOM 784 C CA . ILE A 1 99 ? 8.595 3.841 -10.890 1.00 93.50 99 ILE A CA 1
ATOM 785 C C . ILE A 1 99 ? 8.321 4.276 -9.459 1.00 93.50 99 ILE A C 1
ATOM 787 O O . ILE A 1 99 ? 8.165 3.439 -8.566 1.00 93.50 99 ILE A O 1
ATOM 791 N N . THR A 1 100 ? 8.268 5.586 -9.260 1.00 93.25 100 THR A N 1
ATOM 792 C CA . THR A 1 100 ? 8.042 6.218 -7.963 1.00 93.25 100 THR A CA 1
ATOM 793 C C . THR A 1 100 ? 6.831 7.128 -8.046 1.00 93.25 100 THR A C 1
ATOM 795 O O . THR A 1 100 ? 6.821 8.060 -8.843 1.00 93.25 100 THR A O 1
ATOM 798 N N . ASP A 1 101 ? 5.848 6.898 -7.186 1.00 92.69 101 ASP A N 1
ATOM 799 C CA . ASP A 1 101 ? 4.765 7.839 -6.914 1.00 92.69 101 ASP A CA 1
ATOM 800 C C . ASP A 1 101 ? 5.160 8.717 -5.718 1.00 92.69 101 ASP A C 1
ATOM 802 O O . ASP A 1 101 ? 5.265 8.239 -4.583 1.00 92.69 101 ASP A O 1
ATOM 806 N N . THR A 1 102 ? 5.409 10.002 -5.971 1.00 89.81 102 THR A N 1
ATOM 807 C CA . THR A 1 102 ? 5.846 10.965 -4.949 1.00 89.81 102 THR A CA 1
ATOM 808 C C . THR A 1 102 ? 4.726 11.387 -4.005 1.00 89.81 102 THR A C 1
ATOM 810 O O . THR A 1 102 ? 5.007 11.722 -2.854 1.00 89.81 102 THR A O 1
ATOM 813 N N . LEU A 1 103 ? 3.468 11.340 -4.452 1.00 88.62 103 LEU A N 1
ATOM 814 C CA . LEU A 1 103 ? 2.310 11.699 -3.638 1.00 88.62 103 LEU A CA 1
ATOM 815 C C . LEU A 1 103 ? 2.047 10.620 -2.586 1.00 88.62 103 LEU A C 1
ATOM 817 O O . LEU A 1 103 ? 1.818 10.923 -1.416 1.00 88.62 103 LEU A O 1
ATOM 821 N N . ASN A 1 104 ? 2.112 9.357 -3.005 1.00 86.94 104 ASN A N 1
ATOM 822 C CA . ASN A 1 104 ? 1.825 8.214 -2.142 1.00 86.94 104 ASN A CA 1
ATOM 823 C C . ASN A 1 104 ? 3.075 7.602 -1.490 1.00 86.94 104 ASN A C 1
ATOM 825 O O . ASN A 1 104 ? 2.945 6.721 -0.637 1.00 86.94 104 ASN A O 1
ATOM 829 N N . ASN A 1 105 ? 4.271 8.081 -1.854 1.00 88.94 105 ASN A N 1
ATOM 830 C CA . ASN A 1 105 ? 5.569 7.573 -1.404 1.00 88.94 105 ASN A CA 1
ATOM 831 C C . ASN A 1 105 ? 5.711 6.054 -1.622 1.00 88.94 105 ASN A C 1
ATOM 833 O O . ASN A 1 105 ? 6.114 5.305 -0.727 1.00 88.94 105 ASN A O 1
ATOM 837 N N . ILE A 1 106 ? 5.316 5.594 -2.811 1.00 89.88 106 ILE A N 1
ATOM 838 C CA . ILE A 1 106 ? 5.389 4.191 -3.229 1.00 89.88 106 ILE A CA 1
ATOM 839 C C . ILE A 1 106 ? 6.430 4.087 -4.338 1.00 89.88 106 ILE A C 1
ATOM 841 O O . ILE A 1 106 ? 6.366 4.818 -5.322 1.00 89.88 106 ILE A O 1
ATOM 845 N N . THR A 1 107 ? 7.356 3.140 -4.202 1.00 92.31 107 THR A N 1
ATOM 846 C CA . THR A 1 107 ? 8.369 2.853 -5.221 1.00 92.31 107 THR A CA 1
ATOM 847 C C . THR A 1 107 ? 8.296 1.385 -5.600 1.00 92.31 107 THR A C 1
ATOM 849 O O . THR A 1 107 ? 8.438 0.510 -4.744 1.00 92.31 107 THR A O 1
ATOM 852 N N . ILE A 1 108 ? 8.109 1.106 -6.886 1.00 93.19 108 ILE A N 1
ATOM 853 C CA . ILE A 1 108 ? 8.152 -0.243 -7.450 1.00 93.19 108 ILE A CA 1
ATOM 854 C C . ILE A 1 108 ? 9.340 -0.303 -8.397 1.00 93.19 108 ILE A C 1
ATOM 856 O O . ILE A 1 108 ? 9.549 0.590 -9.213 1.00 93.19 108 ILE A O 1
ATOM 860 N N . SER A 1 109 ? 10.132 -1.367 -8.295 1.00 93.19 109 SER A N 1
ATOM 861 C CA . SER A 1 109 ? 11.207 -1.617 -9.248 1.00 93.19 109 SER A CA 1
ATOM 862 C C . SER A 1 109 ? 11.143 -3.041 -9.758 1.00 93.19 109 SER A C 1
ATOM 864 O O . SER A 1 109 ? 10.850 -3.963 -8.997 1.00 93.19 109 SER A O 1
ATOM 866 N N . THR A 1 110 ? 11.416 -3.201 -11.043 1.00 93.19 110 THR A N 1
ATOM 867 C CA . THR A 1 110 ? 11.442 -4.489 -11.724 1.00 93.19 110 THR A CA 1
ATOM 868 C C . THR A 1 110 ? 12.634 -4.551 -12.669 1.00 93.19 110 THR A C 1
ATOM 870 O O . THR A 1 110 ? 13.182 -3.524 -13.080 1.00 93.19 110 THR A O 1
ATOM 873 N N . PHE A 1 111 ? 13.059 -5.768 -12.983 1.00 91.00 111 PHE A N 1
ATOM 874 C CA . PHE A 1 111 ? 14.108 -6.034 -13.952 1.00 91.00 111 PHE A CA 1
ATOM 875 C C . PHE A 1 111 ? 13.490 -6.676 -15.192 1.00 91.00 111 PHE A C 1
ATOM 877 O O . PHE A 1 111 ? 12.782 -7.677 -15.084 1.00 91.00 111 PHE A O 1
ATOM 884 N N . VAL A 1 112 ? 13.776 -6.098 -16.356 1.00 89.75 112 VAL A N 1
ATOM 885 C CA . VAL A 1 112 ? 13.350 -6.602 -17.660 1.00 89.75 112 VAL A CA 1
ATOM 886 C C . VAL A 1 112 ? 14.598 -7.070 -18.410 1.00 89.75 112 VAL A C 1
ATOM 888 O O . VAL A 1 112 ? 15.415 -6.223 -18.775 1.00 89.75 112 VAL A O 1
ATOM 891 N N . PRO A 1 113 ? 14.791 -8.383 -18.619 1.00 88.19 113 PRO A N 1
ATOM 892 C CA . PRO A 1 113 ? 15.897 -8.886 -19.429 1.00 88.19 113 PRO A CA 1
ATOM 893 C C . PRO A 1 113 ? 15.713 -8.472 -20.894 1.00 88.19 113 PRO A C 1
ATOM 895 O O . PRO A 1 113 ? 14.592 -8.478 -21.399 1.00 88.19 113 PRO A O 1
ATOM 898 N N . ASP A 1 114 ? 16.806 -8.146 -21.586 1.00 82.19 114 ASP A N 1
ATOM 899 C CA . ASP A 1 114 ? 16.744 -7.705 -22.991 1.00 82.19 114 ASP A CA 1
ATOM 900 C C . ASP A 1 114 ? 16.581 -8.876 -23.991 1.00 82.19 114 ASP A C 1
ATOM 902 O O . ASP A 1 114 ? 16.362 -8.658 -25.179 1.00 82.19 114 ASP A O 1
ATOM 906 N N . G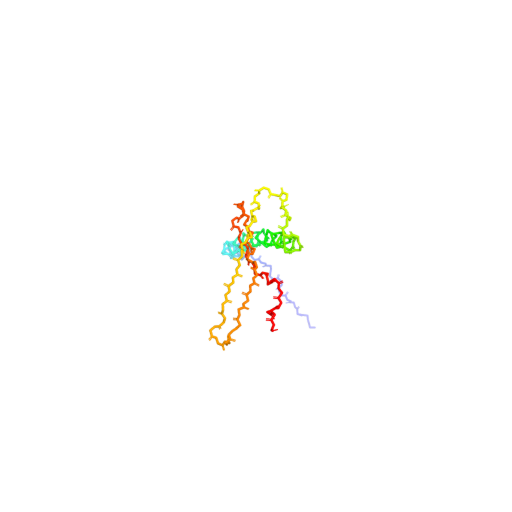LY A 1 115 ? 16.634 -10.124 -23.514 1.00 68.44 115 GLY A N 1
ATOM 907 C CA . GLY A 1 115 ? 16.614 -11.350 -24.319 1.00 68.44 115 GLY A CA 1
ATOM 908 C C . GLY A 1 115 ? 17.643 -12.356 -23.798 1.00 68.44 115 GLY A C 1
ATOM 909 O O . GLY A 1 115 ? 18.508 -11.993 -23.003 1.00 68.44 115 GLY A O 1
ATOM 910 N N . THR A 1 116 ? 17.515 -13.636 -24.165 1.00 53.22 116 THR A N 1
ATOM 911 C CA . THR A 1 116 ? 18.406 -14.713 -23.692 1.00 53.22 116 THR A CA 1
ATOM 912 C C . THR A 1 116 ? 19.868 -14.444 -24.049 1.00 53.22 116 THR A C 1
ATOM 914 O O . THR A 1 116 ? 20.110 -13.901 -25.126 1.00 53.22 116 THR A O 1
ATOM 917 N N . PRO A 1 117 ? 20.835 -14.859 -23.206 1.00 51.25 117 PRO A N 1
ATOM 918 C CA . PRO A 1 117 ? 22.247 -14.784 -23.561 1.00 51.25 117 PRO A CA 1
ATOM 919 C C . PRO A 1 117 ? 22.458 -15.504 -24.897 1.00 51.25 117 PRO A C 1
ATOM 921 O O . PRO A 1 117 ? 22.058 -16.661 -25.048 1.00 51.25 117 PRO A O 1
ATOM 924 N N . GLU A 1 118 ? 23.018 -14.797 -25.876 1.00 48.47 118 GLU A N 1
ATOM 925 C CA . GLU A 1 118 ? 23.519 -15.416 -27.100 1.00 48.47 118 GLU A CA 1
ATOM 926 C C . GLU A 1 118 ? 24.617 -16.407 -26.683 1.00 48.47 118 GLU A C 1
ATOM 928 O O . GLU A 1 118 ? 25.621 -16.007 -26.091 1.00 48.47 118 GLU A O 1
ATOM 933 N N . ASN A 1 119 ? 24.363 -17.703 -26.901 1.00 44.38 119 ASN A N 1
ATOM 934 C CA . ASN A 1 119 ? 25.360 -18.768 -26.761 1.00 44.38 119 ASN A CA 1
ATOM 935 C C . ASN A 1 119 ? 26.292 -18.781 -27.971 1.00 44.38 119 ASN A C 1
ATOM 937 O O . ASN A 1 119 ? 25.759 -18.721 -29.103 1.00 44.38 119 ASN A O 1
#

Foldseek 3Di:
DDPPDPPDDDDPVVVVVVVVVVVVVCVVCVVVVVVVVVVVVVVVVVVVVVVVQVVVVVVCLVPVPDDDPDPQKDKDKDKDKDDDPVDPPDIWIFIKIWIARNVVRDIDIDTDTPDHPDD

Sequence (119 aa):
MNFHLNKKGFTLVEQIAAIAIISIVLVAFTPMFVSYYKNTHLNGTRTTNTFELKEEMDKVIQNPDYRPENSNINVNISPYSTTFSSIPNSSFSGRKITITDTLNNITISTFVPDGTPEN

pLDDT: mean 85.5, std 12.21, range [44.25, 97.44]